Protein AF-A0A1L1YN85-F1 (afdb_monomer_lite)

Structure (mmCIF, N/CA/C/O backbone):
data_AF-A0A1L1YN85-F1
#
_entry.id   AF-A0A1L1YN85-F1
#
loop_
_atom_site.group_PDB
_atom_site.id
_atom_site.type_symbol
_atom_site.label_atom_id
_atom_site.label_alt_id
_atom_site.label_comp_id
_atom_site.label_asym_id
_atom_site.label_entity_id
_atom_site.label_seq_id
_atom_site.pdbx_PDB_ins_code
_atom_site.Cartn_x
_atom_site.Cartn_y
_atom_site.Cartn_z
_atom_site.occupancy
_atom_site.B_iso_or_equiv
_atom_site.auth_seq_id
_atom_site.auth_comp_id
_atom_site.auth_asym_id
_atom_site.auth_atom_id
_atom_site.pdbx_PDB_model_num
ATOM 1 N N . GLU A 1 1 ? -20.287 -1.791 16.351 1.00 60.38 1 GLU A N 1
ATOM 2 C CA . GLU A 1 1 ? -20.648 -2.451 15.074 1.00 60.38 1 GLU A CA 1
ATOM 3 C C . GLU A 1 1 ? -20.157 -1.673 13.853 1.00 60.38 1 GLU A C 1
ATOM 5 O O . GLU A 1 1 ? -19.452 -2.257 13.039 1.00 60.38 1 GLU A O 1
ATOM 10 N N . ASN A 1 2 ? -20.367 -0.352 13.787 1.00 79.19 2 ASN A N 1
ATOM 11 C CA . ASN A 1 2 ? -19.878 0.482 12.671 1.00 79.19 2 ASN A CA 1
ATOM 12 C C . ASN A 1 2 ? -18.367 0.371 12.388 1.00 79.19 2 ASN A C 1
ATOM 14 O O . ASN A 1 2 ? -17.960 0.393 11.234 1.00 79.19 2 ASN A O 1
ATOM 18 N N . LEU A 1 3 ? -17.524 0.190 13.411 1.00 80.69 3 LEU A N 1
ATOM 19 C CA . LEU A 1 3 ? -16.079 -0.014 13.224 1.00 80.69 3 LEU A CA 1
ATOM 20 C C . LEU A 1 3 ? -15.745 -1.268 12.421 1.00 80.69 3 LEU A C 1
ATOM 22 O O . LEU A 1 3 ? -14.862 -1.231 11.570 1.00 80.69 3 LEU A O 1
ATOM 26 N N . TRP A 1 4 ? -16.445 -2.368 12.694 1.00 81.81 4 TRP A N 1
ATOM 27 C CA . TRP A 1 4 ? -16.228 -3.619 11.981 1.00 81.81 4 TRP A CA 1
ATOM 28 C C . TRP A 1 4 ? -16.678 -3.491 10.527 1.00 81.81 4 TRP A C 1
ATOM 30 O O . TRP A 1 4 ? -15.954 -3.894 9.624 1.00 81.81 4 TRP A O 1
ATOM 40 N N . ILE A 1 5 ? -17.822 -2.841 10.302 1.00 84.44 5 ILE A N 1
ATOM 41 C CA . ILE A 1 5 ? -18.347 -2.564 8.963 1.00 84.44 5 ILE A CA 1
ATOM 42 C C . ILE A 1 5 ? -17.364 -1.686 8.173 1.00 84.44 5 ILE A C 1
ATOM 44 O O . ILE A 1 5 ? -16.992 -2.034 7.053 1.00 84.44 5 ILE A O 1
ATOM 48 N N . ASN A 1 6 ? -16.855 -0.606 8.774 1.00 79.56 6 ASN A N 1
ATOM 49 C CA . ASN A 1 6 ? -15.850 0.255 8.146 1.00 79.56 6 ASN A CA 1
ATOM 50 C C . ASN A 1 6 ? -14.553 -0.511 7.853 1.00 79.56 6 ASN A C 1
ATOM 52 O O . ASN A 1 6 ? -13.969 -0.352 6.780 1.00 79.56 6 ASN A O 1
ATOM 56 N N . TYR A 1 7 ? -14.120 -1.376 8.777 1.00 83.88 7 TYR A N 1
ATOM 57 C CA . TYR A 1 7 ? -12.957 -2.230 8.567 1.00 83.88 7 TYR A CA 1
ATOM 58 C C . TYR A 1 7 ? -13.173 -3.182 7.383 1.00 83.88 7 TYR A C 1
ATOM 60 O O . TYR A 1 7 ? -12.333 -3.279 6.496 1.00 83.88 7 TYR A O 1
ATOM 68 N N . PHE A 1 8 ? -14.318 -3.853 7.314 1.00 85.38 8 PHE A N 1
ATOM 69 C CA . PHE A 1 8 ? -14.625 -4.755 6.211 1.00 85.38 8 PHE A CA 1
ATOM 70 C C . PHE A 1 8 ? -14.652 -4.017 4.865 1.00 85.38 8 PHE A C 1
ATOM 72 O O . PHE A 1 8 ? -14.015 -4.456 3.904 1.00 85.38 8 PHE A O 1
ATOM 79 N N . PHE A 1 9 ? -15.316 -2.858 4.807 1.00 83.12 9 PHE A N 1
ATOM 80 C CA . PHE A 1 9 ? -15.444 -2.097 3.569 1.00 83.12 9 PHE A CA 1
ATOM 81 C C . PHE A 1 9 ? -14.097 -1.665 3.007 1.00 83.12 9 PHE A C 1
ATOM 83 O O . PHE A 1 9 ? -13.808 -2.000 1.856 1.00 83.12 9 PHE A O 1
ATOM 90 N N . ILE A 1 10 ? -13.238 -0.988 3.780 1.00 81.62 10 ILE A N 1
ATOM 91 C CA . ILE A 1 10 ? -11.985 -0.516 3.174 1.00 81.62 10 ILE A CA 1
ATOM 92 C C . ILE A 1 10 ? -11.030 -1.683 2.871 1.00 81.62 10 ILE A C 1
ATOM 94 O O . ILE A 1 10 ? -10.275 -1.608 1.904 1.00 81.62 10 ILE A O 1
ATOM 98 N N . TYR A 1 11 ? -11.133 -2.816 3.577 1.00 84.94 11 TYR A N 1
ATOM 99 C CA . TYR A 1 11 ? -10.282 -3.978 3.308 1.00 84.94 11 TYR A CA 1
ATOM 100 C C . TYR A 1 11 ? -10.727 -4.682 2.022 1.00 84.94 11 TYR A C 1
ATOM 102 O O . TYR A 1 11 ? -9.893 -5.060 1.200 1.00 84.94 11 TYR A O 1
ATOM 110 N N . SER A 1 12 ? -12.042 -4.792 1.800 1.00 85.38 12 SER A N 1
ATOM 111 C CA . SER A 1 12 ? -12.608 -5.318 0.551 1.00 85.38 12 SER A CA 1
ATOM 112 C C . SER A 1 12 ? -12.215 -4.466 -0.663 1.00 85.38 12 SER A C 1
ATOM 114 O O . SER A 1 12 ? -11.791 -5.014 -1.682 1.00 85.38 12 SER A O 1
ATOM 116 N N . MET A 1 13 ? -12.243 -3.135 -0.529 1.00 80.19 13 MET A N 1
ATOM 117 C CA . MET A 1 13 ? -11.843 -2.208 -1.592 1.00 80.19 13 MET A CA 1
ATOM 118 C C . MET A 1 13 ? -10.357 -2.344 -1.938 1.00 80.19 13 MET A C 1
ATOM 120 O O . MET A 1 13 ? -10.002 -2.465 -3.112 1.00 80.19 13 MET A O 1
ATOM 124 N N . LEU A 1 14 ? -9.484 -2.380 -0.926 1.00 82.00 14 LEU A N 1
ATOM 125 C CA . LEU A 1 14 ? -8.042 -2.541 -1.128 1.00 82.00 14 LEU A CA 1
ATOM 126 C C . LEU A 1 14 ? -7.701 -3.882 -1.792 1.00 82.00 14 LEU A C 1
ATOM 128 O O . LEU A 1 14 ? -6.914 -3.917 -2.740 1.00 82.00 14 LEU A O 1
ATOM 132 N N . ASN A 1 15 ? -8.329 -4.975 -1.350 1.00 83.50 15 ASN A N 1
ATOM 133 C CA . ASN A 1 15 ? -8.104 -6.296 -1.937 1.00 83.50 15 ASN A CA 1
ATOM 134 C C . ASN A 1 15 ? -8.590 -6.377 -3.386 1.00 83.50 15 ASN A C 1
ATOM 136 O O . ASN A 1 15 ? -7.887 -6.927 -4.233 1.00 83.50 15 ASN A O 1
ATOM 140 N N . PHE A 1 16 ? -9.748 -5.793 -3.704 1.00 84.62 16 PHE A N 1
ATOM 141 C CA . PHE A 1 16 ? -10.263 -5.772 -5.073 1.00 84.62 16 PHE A CA 1
ATOM 142 C C . PHE A 1 16 ? -9.315 -5.041 -6.038 1.00 84.62 16 PHE A C 1
ATOM 144 O O . PHE A 1 16 ? -9.028 -5.542 -7.129 1.00 84.62 16 PHE A O 1
ATOM 151 N N . LEU A 1 17 ? -8.768 -3.890 -5.628 1.00 79.19 17 LEU A N 1
ATOM 152 C CA . LEU A 1 17 ? -7.788 -3.144 -6.427 1.00 79.19 17 LEU A CA 1
ATOM 153 C C . LEU A 1 17 ? -6.537 -3.979 -6.721 1.00 79.19 17 LEU A C 1
ATOM 155 O O . LEU A 1 17 ? -6.031 -3.968 -7.847 1.00 79.19 17 LEU A O 1
ATOM 159 N N . LEU A 1 18 ? -6.058 -4.728 -5.729 1.00 80.44 18 LEU A N 1
ATOM 160 C CA . LEU A 1 18 ? -4.834 -5.509 -5.854 1.00 80.44 18 LEU A CA 1
ATOM 161 C C . LEU A 1 18 ? -5.034 -6.762 -6.721 1.00 80.44 18 LEU A C 1
ATOM 163 O O . LEU A 1 18 ? -4.233 -7.013 -7.625 1.00 80.44 18 LEU A O 1
ATOM 167 N N . ILE A 1 19 ? -6.153 -7.473 -6.542 1.00 85.12 19 ILE A N 1
ATOM 168 C CA . ILE A 1 19 ? -6.541 -8.609 -7.395 1.00 85.12 19 ILE A CA 1
ATOM 169 C C . ILE A 1 19 ? -6.629 -8.174 -8.862 1.00 85.12 19 ILE A C 1
ATOM 171 O O . ILE A 1 19 ? -6.090 -8.844 -9.742 1.00 85.12 19 ILE A O 1
ATOM 175 N N . ASN A 1 20 ? -7.228 -7.015 -9.142 1.00 78.69 20 ASN A N 1
ATOM 176 C CA . ASN A 1 20 ? -7.350 -6.518 -10.513 1.00 78.69 20 ASN A CA 1
ATOM 177 C C . ASN A 1 20 ? -5.997 -6.262 -11.186 1.00 78.69 20 ASN A C 1
ATOM 179 O O . ASN A 1 20 ? -5.874 -6.409 -12.403 1.00 78.69 20 ASN A O 1
ATOM 183 N N . ILE A 1 21 ? -4.979 -5.874 -10.422 1.00 77.12 21 ILE A N 1
ATOM 184 C CA . ILE A 1 21 ? -3.639 -5.643 -10.963 1.00 77.12 21 ILE A CA 1
ATOM 185 C C . ILE A 1 21 ? -2.907 -6.960 -11.183 1.00 77.12 21 ILE A C 1
ATOM 187 O O . ILE A 1 21 ? -2.302 -7.137 -12.240 1.00 77.12 21 ILE A O 1
ATOM 191 N N . PHE A 1 22 ? -3.000 -7.900 -10.245 1.00 81.38 22 PHE A N 1
ATOM 192 C CA . PHE A 1 22 ? -2.410 -9.224 -10.427 1.00 81.38 22 PHE A CA 1
ATOM 193 C C . PHE A 1 22 ? -3.034 -9.979 -11.597 1.00 81.38 22 PHE A C 1
ATOM 195 O O . PHE A 1 22 ? -2.290 -10.545 -12.396 1.00 81.38 22 PHE A O 1
ATOM 202 N N . ASN A 1 23 ? -4.349 -9.873 -11.788 1.00 82.50 23 ASN A N 1
ATOM 203 C CA . ASN A 1 23 ? -5.033 -10.467 -12.935 1.00 82.50 23 ASN A CA 1
ATOM 204 C C . ASN A 1 23 ? -4.590 -9.845 -14.265 1.00 82.50 23 ASN A C 1
ATOM 206 O O . ASN A 1 23 ? -4.388 -10.564 -15.235 1.00 82.50 23 ASN A O 1
ATOM 210 N N . LYS A 1 24 ? -4.378 -8.524 -14.337 1.00 77.06 24 LYS A N 1
ATOM 211 C CA . LYS A 1 24 ? -3.888 -7.882 -15.575 1.00 77.06 24 LYS A CA 1
ATOM 212 C C . LYS A 1 24 ? -2.472 -8.299 -15.955 1.00 77.06 24 LYS A C 1
ATOM 214 O O . LYS A 1 24 ? -2.110 -8.240 -17.127 1.00 77.06 24 LYS A O 1
ATOM 219 N N . TYR A 1 25 ? -1.674 -8.675 -14.967 1.00 75.62 25 TYR A N 1
ATOM 220 C CA . TYR A 1 25 ? -0.278 -9.042 -15.145 1.00 75.62 25 TYR A CA 1
ATOM 221 C C . TYR A 1 25 ? -0.021 -10.546 -15.037 1.00 75.62 25 TYR A C 1
ATOM 223 O O . TYR A 1 25 ? 1.134 -10.960 -15.113 1.00 75.62 25 TYR A O 1
ATOM 231 N N . ASN A 1 26 ? -1.076 -11.355 -14.899 1.00 81.00 26 ASN A N 1
ATOM 232 C CA . ASN A 1 26 ? -1.008 -12.804 -14.711 1.00 81.00 26 ASN A CA 1
ATOM 233 C C . ASN A 1 26 ? -0.016 -13.213 -13.604 1.00 81.00 26 ASN A C 1
ATOM 235 O O . ASN A 1 26 ? 0.773 -14.145 -13.770 1.00 81.00 26 ASN A O 1
ATOM 239 N N . VAL A 1 27 ? -0.026 -12.481 -12.483 1.00 82.94 27 VAL A N 1
ATOM 240 C CA . VAL A 1 27 ? 0.837 -12.766 -11.329 1.00 82.94 27 VAL A CA 1
ATOM 241 C C . VAL A 1 27 ? 0.139 -13.725 -10.394 1.00 82.94 27 VAL A C 1
ATOM 243 O O . VAL A 1 27 ? -0.691 -13.311 -9.589 1.00 82.94 27 VAL A O 1
ATOM 246 N N . ASN A 1 28 ? 0.544 -14.989 -10.445 1.00 83.75 28 ASN A N 1
ATOM 247 C CA . ASN A 1 28 ? 0.023 -16.003 -9.530 1.00 83.75 28 ASN A CA 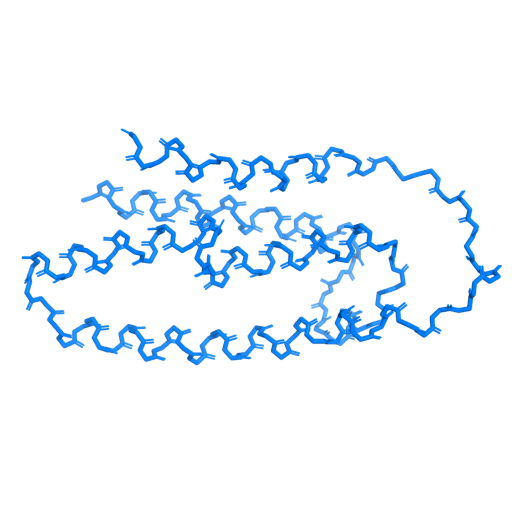1
ATOM 248 C C . ASN A 1 28 ? 1.043 -16.360 -8.441 1.00 83.75 28 ASN A C 1
ATOM 250 O O . ASN A 1 28 ? 0.660 -16.756 -7.343 1.00 83.75 28 ASN A O 1
ATOM 254 N N . TYR A 1 29 ? 2.343 -16.186 -8.713 1.00 85.69 29 TYR A N 1
ATOM 255 C CA . TYR A 1 29 ? 3.412 -16.528 -7.774 1.00 85.69 29 TYR A CA 1
ATOM 256 C C . TYR A 1 29 ? 4.261 -15.318 -7.389 1.00 85.69 29 TYR A C 1
ATOM 258 O O . TYR A 1 29 ? 4.627 -14.491 -8.223 1.00 85.69 29 TYR A O 1
ATOM 266 N N . ILE A 1 30 ? 4.696 -15.289 -6.127 1.00 81.69 30 ILE A N 1
ATOM 267 C CA . ILE A 1 30 ? 5.572 -14.243 -5.573 1.00 81.69 30 ILE A CA 1
ATOM 268 C C . ILE A 1 30 ? 6.856 -14.069 -6.400 1.00 81.69 30 ILE A C 1
ATOM 270 O O . ILE A 1 30 ? 7.336 -12.955 -6.588 1.00 81.69 30 ILE A O 1
ATOM 274 N N . ASN A 1 31 ? 7.416 -15.155 -6.937 1.00 78.69 31 ASN A N 1
ATOM 275 C CA . ASN A 1 31 ? 8.661 -15.092 -7.705 1.00 78.69 31 ASN A CA 1
ATOM 276 C C . ASN A 1 31 ? 8.513 -14.308 -9.018 1.00 78.69 31 ASN A C 1
ATOM 278 O O . ASN A 1 31 ? 9.478 -13.690 -9.466 1.00 78.69 31 ASN A O 1
ATOM 282 N N . GLN A 1 32 ? 7.311 -14.280 -9.601 1.00 77.50 32 GLN A N 1
ATOM 283 C CA . GLN A 1 32 ? 7.032 -13.539 -10.831 1.00 77.50 32 GLN A CA 1
ATOM 284 C C . GLN A 1 32 ? 7.043 -12.027 -10.586 1.00 77.50 32 GLN A C 1
ATOM 286 O O . GLN A 1 32 ? 7.458 -11.291 -11.477 1.00 77.50 32 GLN A O 1
ATOM 291 N N . LEU A 1 33 ? 6.708 -11.566 -9.367 1.00 76.69 33 LEU A N 1
ATOM 292 C CA . LEU A 1 33 ? 6.786 -10.146 -8.983 1.00 76.69 33 LEU A CA 1
ATOM 293 C C . LEU A 1 33 ? 8.184 -9.562 -9.197 1.00 76.69 33 LEU A C 1
ATOM 295 O O . LEU A 1 33 ? 8.318 -8.395 -9.552 1.00 76.69 33 LEU A O 1
ATOM 299 N N . LYS A 1 34 ? 9.230 -10.381 -9.042 1.00 68.31 34 LYS A N 1
ATOM 300 C CA . LYS A 1 34 ? 10.613 -9.945 -9.244 1.00 68.31 34 LYS A CA 1
ATOM 301 C C . LYS A 1 34 ? 10.842 -9.550 -10.704 1.00 68.31 34 LYS A C 1
ATOM 303 O O . LYS A 1 34 ? 11.301 -8.450 -10.966 1.00 68.31 34 LYS A O 1
ATOM 308 N N . PHE A 1 35 ? 10.451 -10.368 -11.674 1.00 61.84 35 PHE A N 1
ATOM 309 C CA . PHE A 1 35 ? 10.789 -10.151 -13.088 1.00 61.84 35 PHE A CA 1
ATOM 310 C C . PHE A 1 35 ? 9.844 -9.200 -13.846 1.00 61.84 35 PHE A C 1
ATOM 312 O O . PHE A 1 35 ? 9.851 -9.174 -15.078 1.00 61.84 35 PHE A O 1
ATOM 319 N N . PHE A 1 36 ? 9.058 -8.372 -13.146 1.00 65.62 36 PHE A N 1
ATOM 320 C CA . PHE A 1 36 ? 8.16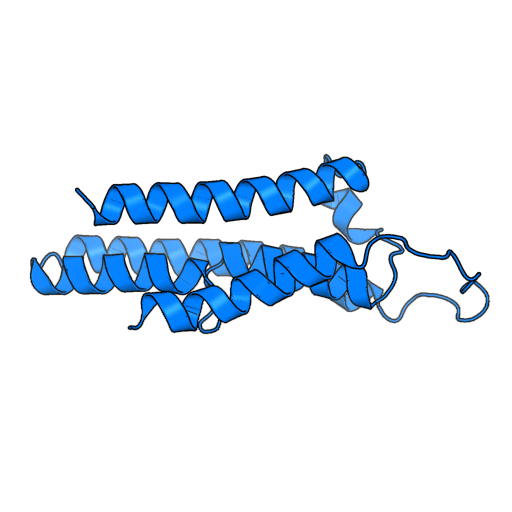9 -7.416 -13.806 1.00 65.62 36 PHE A CA 1
ATOM 321 C C . PHE A 1 36 ? 8.925 -6.296 -14.513 1.00 65.62 36 PHE A C 1
ATOM 323 O O . PHE A 1 36 ? 9.382 -5.321 -13.907 1.00 65.62 36 PHE A O 1
ATOM 330 N N . ASN A 1 37 ? 8.983 -6.398 -15.839 1.00 63.31 37 ASN A N 1
ATOM 331 C CA . ASN A 1 37 ? 9.464 -5.332 -16.702 1.00 63.31 37 ASN A CA 1
ATOM 332 C C . ASN A 1 37 ? 8.317 -4.370 -17.060 1.00 63.31 37 ASN A C 1
ATOM 334 O O . ASN A 1 37 ? 7.783 -4.383 -18.168 1.00 63.31 37 ASN A O 1
ATOM 338 N N . LEU A 1 38 ? 7.880 -3.589 -16.069 1.00 67.12 38 LEU A N 1
ATOM 339 C CA . LEU A 1 38 ? 6.848 -2.560 -16.228 1.00 67.12 38 LEU A CA 1
ATOM 340 C C . LEU A 1 38 ? 7.447 -1.160 -16.233 1.00 67.12 38 LEU A C 1
ATOM 342 O O . LEU A 1 38 ? 8.506 -0.926 -15.645 1.00 67.12 38 LEU A O 1
ATOM 346 N N . ASN A 1 39 ? 6.709 -0.216 -16.827 1.00 70.00 39 ASN A N 1
ATOM 347 C CA . ASN A 1 39 ? 7.024 1.205 -16.719 1.00 70.00 39 ASN A CA 1
ATOM 348 C C . ASN A 1 39 ? 7.149 1.609 -15.245 1.00 70.00 39 ASN A C 1
ATOM 350 O O . ASN A 1 39 ? 6.435 1.105 -14.377 1.00 70.00 39 ASN A O 1
ATOM 354 N N . PHE A 1 40 ? 8.008 2.589 -14.987 1.00 69.44 40 PHE A N 1
ATOM 355 C CA . PHE A 1 40 ? 8.270 3.116 -13.650 1.00 69.44 40 PHE A CA 1
ATOM 356 C C . PHE A 1 40 ? 6.995 3.476 -12.874 1.00 69.44 40 PHE A C 1
ATOM 358 O O . PHE A 1 40 ? 6.797 3.017 -11.750 1.00 69.44 40 PHE A O 1
ATOM 365 N N . PHE A 1 41 ? 6.083 4.211 -13.516 1.00 71.38 41 PHE A N 1
ATOM 366 C CA . PHE A 1 41 ? 4.812 4.603 -12.910 1.00 71.38 41 PHE A CA 1
ATOM 367 C C . PHE A 1 41 ? 3.973 3.400 -12.463 1.00 71.38 41 PHE A C 1
ATOM 369 O O . PHE A 1 41 ? 3.323 3.462 -11.425 1.00 71.38 41 PHE A O 1
ATOM 376 N N . PHE A 1 42 ? 4.036 2.272 -13.170 1.00 73.25 42 PHE A N 1
ATOM 377 C CA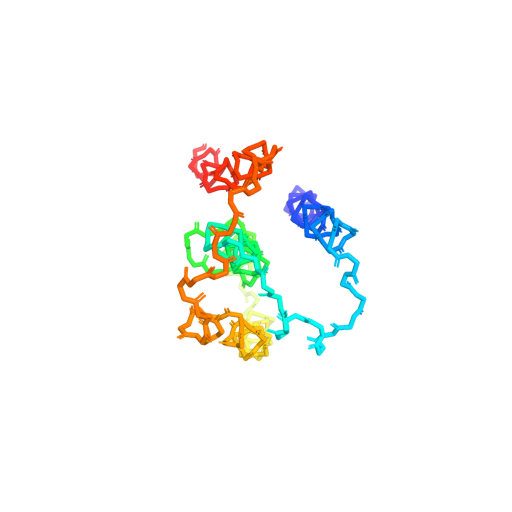 . PHE A 1 42 ? 3.304 1.068 -12.782 1.00 73.25 42 PHE A CA 1
ATOM 378 C C . PHE A 1 42 ? 3.871 0.397 -11.558 1.00 73.25 42 PHE A C 1
ATOM 380 O O . PHE A 1 42 ? 3.114 -0.006 -10.676 1.00 73.25 42 PHE A O 1
ATOM 387 N N . LYS A 1 43 ? 5.198 0.303 -11.495 1.00 75.31 43 LYS A N 1
ATOM 388 C CA . LYS A 1 43 ? 5.876 -0.250 -10.326 1.00 75.31 43 LYS A CA 1
ATOM 389 C C . LYS A 1 43 ? 5.542 0.573 -9.088 1.00 75.31 43 LYS A C 1
ATOM 391 O O . LYS A 1 43 ? 5.159 -0.006 -8.079 1.00 75.31 43 LYS A O 1
ATOM 396 N N . ILE A 1 44 ? 5.575 1.904 -9.190 1.00 76.38 44 ILE A N 1
ATOM 397 C CA . ILE A 1 44 ? 5.159 2.790 -8.092 1.00 76.38 44 ILE A CA 1
ATOM 398 C C . ILE A 1 44 ? 3.709 2.532 -7.687 1.00 76.38 44 ILE A C 1
ATOM 400 O O . ILE A 1 44 ? 3.418 2.458 -6.502 1.00 76.38 44 ILE A O 1
ATOM 404 N N . ASN A 1 45 ? 2.798 2.340 -8.637 1.00 75.81 45 ASN A N 1
ATOM 405 C CA . ASN A 1 45 ? 1.396 2.092 -8.308 1.00 75.81 45 ASN A CA 1
ATOM 406 C C . ASN A 1 45 ? 1.158 0.756 -7.599 1.00 75.81 45 ASN A C 1
ATOM 408 O O . ASN A 1 45 ? 0.373 0.702 -6.655 1.00 75.81 45 ASN A O 1
ATOM 412 N N . ILE A 1 46 ? 1.865 -0.299 -8.005 1.00 79.19 46 ILE A N 1
ATOM 413 C CA . ILE A 1 46 ? 1.854 -1.582 -7.291 1.00 79.19 46 ILE A CA 1
ATOM 414 C C . ILE A 1 46 ? 2.424 -1.405 -5.878 1.00 79.19 46 ILE A C 1
ATOM 416 O O . ILE A 1 46 ? 1.842 -1.898 -4.915 1.00 79.19 46 ILE A O 1
ATOM 420 N N . LEU A 1 47 ? 3.524 -0.657 -5.738 1.00 80.81 47 LEU A N 1
ATOM 421 C CA . LEU A 1 47 ? 4.138 -0.367 -4.441 1.00 80.81 47 LEU A CA 1
ATOM 422 C C . LEU A 1 47 ? 3.181 0.395 -3.518 1.00 80.81 47 LEU A C 1
ATOM 424 O O . LEU A 1 47 ? 3.004 -0.012 -2.375 1.00 80.81 47 LEU A O 1
ATOM 428 N N . MET A 1 48 ? 2.516 1.441 -4.015 1.00 79.38 48 MET A N 1
ATOM 429 C CA . MET A 1 48 ? 1.549 2.216 -3.232 1.00 79.38 48 MET A CA 1
ATOM 430 C C . MET A 1 48 ? 0.380 1.358 -2.737 1.00 79.38 48 MET A C 1
ATOM 432 O O . MET A 1 48 ? -0.044 1.516 -1.595 1.00 79.38 48 MET A O 1
ATOM 436 N N . LEU A 1 49 ? -0.106 0.411 -3.544 1.00 80.88 49 LEU A N 1
ATOM 437 C CA . LEU A 1 49 ? -1.175 -0.503 -3.129 1.00 80.88 49 LEU A CA 1
ATOM 438 C C . LEU A 1 49 ? -0.729 -1.559 -2.118 1.00 80.88 49 LEU A C 1
ATOM 440 O O . LEU A 1 49 ? -1.464 -1.877 -1.187 1.00 80.88 49 LEU A O 1
ATOM 444 N N . ILE A 1 50 ? 0.479 -2.103 -2.260 1.00 82.06 50 ILE A N 1
ATOM 445 C CA . ILE A 1 50 ? 1.006 -3.034 -1.255 1.00 82.06 50 ILE A CA 1
ATOM 446 C C . ILE A 1 50 ? 1.218 -2.282 0.070 1.00 82.06 50 ILE A C 1
ATOM 448 O O . ILE A 1 50 ? 0.830 -2.767 1.133 1.00 82.06 50 ILE A O 1
ATOM 452 N N . PHE A 1 51 ? 1.738 -1.054 0.011 1.00 80.56 51 PHE A N 1
ATOM 453 C CA . PHE A 1 51 ? 1.891 -0.184 1.177 1.00 80.56 51 PHE A CA 1
ATOM 454 C C . PHE A 1 51 ? 0.563 0.226 1.818 1.00 80.56 51 PHE A C 1
ATOM 456 O O . PHE A 1 51 ? 0.505 0.379 3.044 1.00 80.56 51 PHE A O 1
ATOM 463 N N . SER A 1 52 ? -0.514 0.362 1.042 1.00 81.62 52 SER A N 1
ATOM 464 C CA . SER A 1 52 ? -1.826 0.675 1.602 1.00 81.62 52 SER A CA 1
ATOM 465 C C . SER A 1 52 ? -2.439 -0.490 2.371 1.00 81.62 52 SER A C 1
ATOM 467 O O . SER A 1 52 ? -3.012 -0.248 3.432 1.00 81.62 52 SER A O 1
ATOM 469 N N . ILE A 1 53 ? -2.211 -1.740 1.955 1.00 79.81 53 ILE A N 1
ATOM 470 C CA . ILE A 1 53 ? -2.577 -2.933 2.743 1.00 79.81 53 ILE A CA 1
ATOM 471 C C . ILE A 1 53 ? -1.728 -3.055 4.016 1.00 79.81 53 ILE A C 1
ATOM 473 O O . ILE A 1 53 ? -2.223 -3.466 5.069 1.00 79.81 53 ILE A O 1
ATOM 477 N N . MET A 1 54 ? -0.453 -2.657 3.959 1.00 82.25 54 MET A N 1
ATOM 478 C CA . MET A 1 54 ? 0.430 -2.655 5.134 1.00 82.25 54 MET A CA 1
ATOM 479 C C . MET A 1 54 ? -0.006 -1.630 6.186 1.00 82.25 54 MET A C 1
ATOM 481 O O . MET A 1 54 ? 0.227 -1.841 7.380 1.00 82.25 54 MET A O 1
ATOM 485 N N . GLY A 1 55 ? -0.684 -0.563 5.761 1.00 76.75 55 GLY A N 1
ATOM 486 C CA . GLY A 1 55 ? -1.145 0.511 6.631 1.00 76.75 55 GLY A CA 1
ATOM 487 C C . GLY A 1 55 ? 0.003 1.391 7.112 1.00 76.75 55 GLY A C 1
ATOM 488 O O . GLY A 1 55 ? 0.162 1.588 8.312 1.00 76.75 55 GLY A O 1
ATOM 489 N N . LEU A 1 56 ? 0.815 1.895 6.181 1.00 73.19 56 LEU A N 1
ATOM 490 C CA . LEU A 1 56 ? 1.772 2.971 6.456 1.00 73.19 56 LEU A CA 1
ATOM 491 C C . LEU A 1 56 ? 1.038 4.307 6.694 1.00 73.19 56 LEU A C 1
ATOM 493 O O . LEU A 1 56 ? -0.036 4.497 6.123 1.00 73.19 56 LEU A O 1
ATOM 497 N N . PRO A 1 57 ? 1.608 5.242 7.483 1.00 55.50 57 PRO A N 1
ATOM 498 C CA . PRO A 1 57 ? 0.918 6.434 7.990 1.00 55.50 57 PRO A CA 1
ATOM 499 C C . PRO A 1 57 ? 0.133 7.274 6.961 1.00 55.50 57 PRO A C 1
ATOM 501 O O . PRO A 1 57 ? -0.939 7.752 7.323 1.00 55.50 57 PRO A O 1
ATOM 504 N N . PRO A 1 58 ? 0.571 7.441 5.694 1.00 64.31 58 PRO A N 1
ATOM 505 C CA . PRO A 1 58 ? -0.198 8.198 4.707 1.00 64.31 58 PRO A CA 1
ATOM 506 C C . PRO A 1 58 ? -1.240 7.369 3.939 1.00 64.31 58 PRO A C 1
ATOM 508 O O . PRO A 1 58 ? -1.792 7.883 2.976 1.00 64.31 58 PRO A O 1
ATOM 511 N N . MET A 1 59 ? -1.485 6.097 4.274 1.00 76.19 59 MET A N 1
ATOM 512 C CA . MET A 1 59 ? -2.328 5.201 3.469 1.00 76.19 59 MET A CA 1
ATOM 513 C C . MET A 1 59 ? -3.608 4.751 4.181 1.00 76.19 59 MET A C 1
ATOM 515 O O . MET A 1 59 ? -3.660 4.618 5.401 1.00 76.19 59 MET A O 1
ATOM 519 N N . MET A 1 60 ? -4.642 4.434 3.396 1.00 75.88 60 MET A N 1
ATOM 520 C CA . MET A 1 60 ? -5.992 4.133 3.890 1.00 75.88 60 MET A CA 1
ATOM 521 C C . MET A 1 60 ? -6.064 2.944 4.868 1.00 75.88 60 MET A C 1
ATOM 523 O O . MET A 1 60 ? -6.846 2.969 5.815 1.00 75.88 60 MET A O 1
ATOM 527 N N . GLY A 1 61 ? -5.205 1.930 4.716 1.00 79.81 61 GLY A N 1
ATOM 528 C CA . GLY A 1 61 ? -5.148 0.810 5.662 1.00 79.81 61 GLY A CA 1
ATOM 529 C C . GLY A 1 61 ? -4.602 1.179 7.048 1.00 79.81 61 GLY A C 1
ATOM 530 O O . GLY A 1 61 ? -4.867 0.465 8.016 1.00 79.81 61 GLY A O 1
ATOM 531 N N . PHE A 1 62 ? -3.872 2.295 7.186 1.00 81.69 62 PHE A N 1
ATOM 532 C CA . PHE A 1 62 ? -3.421 2.778 8.497 1.00 81.69 62 PHE A CA 1
ATOM 533 C C . PHE A 1 62 ? -4.593 3.303 9.314 1.00 81.69 62 PHE A C 1
ATOM 535 O O . PHE A 1 62 ? -4.706 2.992 10.497 1.00 81.69 62 PHE A O 1
ATOM 542 N N . TYR A 1 63 ? -5.503 4.031 8.665 1.00 77.88 63 TYR A N 1
ATOM 543 C CA . TYR A 1 63 ? -6.679 4.607 9.309 1.00 77.88 63 TYR A CA 1
ATOM 544 C C . TYR A 1 63 ? -7.501 3.551 10.054 1.00 77.88 63 TYR A C 1
ATOM 546 O O . TYR A 1 63 ? -7.871 3.737 11.210 1.00 77.88 63 TYR A O 1
ATOM 554 N N . MET A 1 64 ? -7.709 2.390 9.435 1.00 78.88 64 MET A N 1
ATOM 555 C CA . MET A 1 64 ? -8.429 1.272 10.047 1.00 78.88 64 MET A CA 1
ATO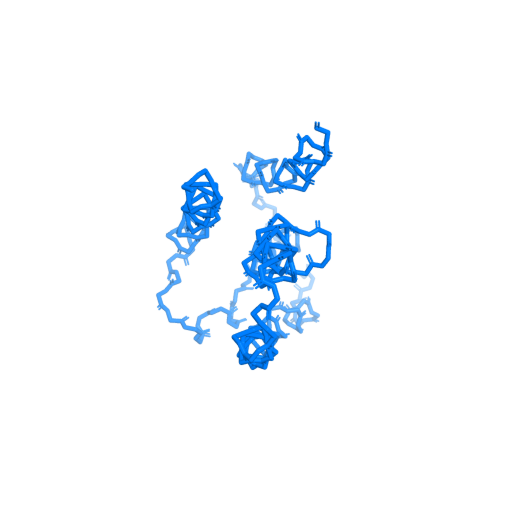M 556 C C . MET A 1 64 ? -7.742 0.739 11.298 1.00 78.88 64 MET A C 1
ATOM 558 O O . MET A 1 64 ? -8.389 0.523 12.323 1.00 78.88 64 MET A O 1
ATOM 562 N N . LYS A 1 65 ? -6.423 0.527 11.218 1.00 82.81 65 LYS A N 1
ATOM 563 C CA . LYS A 1 65 ? -5.630 0.062 12.360 1.00 82.81 65 LYS A CA 1
ATOM 564 C C . LYS A 1 65 ? -5.649 1.095 13.478 1.00 82.81 65 LYS A C 1
ATOM 566 O O . LYS A 1 65 ? -5.781 0.731 14.642 1.00 82.81 65 LYS A O 1
ATOM 571 N N . TRP A 1 66 ? -5.568 2.374 13.130 1.00 82.56 66 TRP A N 1
ATOM 572 C CA . TRP A 1 66 ? -5.585 3.455 14.100 1.00 82.56 66 TRP A CA 1
ATOM 573 C C . TRP A 1 66 ? -6.942 3.591 14.798 1.00 82.56 66 TRP A C 1
ATOM 575 O O . TRP A 1 66 ? -6.985 3.700 16.024 1.00 82.56 66 TRP A O 1
ATOM 585 N N . MET A 1 67 ? -8.048 3.471 14.059 1.00 83.75 67 MET A N 1
ATOM 586 C CA . MET A 1 67 ? -9.391 3.425 14.641 1.00 83.75 67 MET A CA 1
ATOM 587 C C . MET A 1 67 ? -9.555 2.248 15.612 1.00 83.75 67 MET A C 1
ATOM 589 O O . MET A 1 67 ? -10.067 2.435 16.718 1.00 83.75 67 MET A O 1
ATOM 593 N N . LEU A 1 68 ? -9.042 1.061 15.267 1.00 86.69 68 LEU A N 1
ATOM 594 C CA . LEU A 1 68 ? -9.031 -0.087 16.181 1.00 86.69 68 LEU A CA 1
ATOM 595 C C . LEU A 1 68 ? -8.212 0.200 17.447 1.00 86.69 68 LEU A C 1
ATOM 597 O O . LEU A 1 68 ? -8.714 -0.002 18.552 1.00 86.69 68 LEU A O 1
ATOM 601 N N . ILE A 1 69 ? -7.000 0.743 17.312 1.00 89.00 69 ILE A N 1
ATOM 602 C CA . ILE A 1 69 ? -6.146 1.108 18.455 1.00 89.00 69 ILE A CA 1
ATOM 603 C C . ILE A 1 69 ? -6.859 2.108 19.376 1.00 89.00 69 ILE A C 1
ATOM 605 O O . ILE A 1 69 ? -6.898 1.892 20.588 1.00 89.00 69 ILE A O 1
ATOM 609 N N . LYS A 1 70 ? -7.485 3.158 18.825 1.00 87.44 70 LYS A N 1
ATOM 610 C CA . LYS A 1 70 ? -8.225 4.158 19.614 1.00 87.44 70 LYS A CA 1
ATOM 611 C C . LYS A 1 70 ? -9.353 3.516 20.423 1.00 87.44 70 LYS A C 1
ATOM 613 O O . LYS A 1 70 ? -9.523 3.832 21.599 1.00 87.44 70 LYS A O 1
ATOM 618 N N . THR A 1 71 ? -10.097 2.592 19.819 1.00 87.81 71 THR A N 1
ATOM 619 C CA . THR A 1 71 ? -11.218 1.915 20.494 1.00 87.81 71 THR A CA 1
ATOM 620 C C . THR A 1 71 ? -10.749 0.965 21.592 1.00 87.81 71 THR A C 1
ATOM 622 O O . THR A 1 71 ? -11.346 0.926 22.665 1.00 87.81 71 THR A O 1
ATOM 625 N N . LEU A 1 72 ? -9.634 0.262 21.378 1.00 89.62 72 LEU A N 1
ATOM 626 C CA . LEU A 1 72 ? -9.032 -0.611 22.387 1.00 89.62 72 LEU A CA 1
ATOM 627 C C . LEU A 1 72 ? -8.488 0.177 23.584 1.00 89.62 72 LEU A C 1
ATOM 629 O O . LEU A 1 72 ? -8.654 -0.267 24.720 1.00 89.62 72 LEU A O 1
ATOM 633 N N . ILE A 1 73 ? -7.894 1.352 23.345 1.00 92.19 73 ILE A N 1
ATOM 634 C CA . ILE A 1 73 ? -7.460 2.266 24.414 1.00 92.19 73 ILE A CA 1
ATOM 635 C C . ILE A 1 73 ? -8.671 2.765 25.207 1.00 92.19 73 ILE A C 1
ATOM 637 O O . ILE A 1 73 ? -8.642 2.736 26.436 1.00 92.19 73 ILE A O 1
ATOM 641 N N . TYR A 1 74 ? -9.750 3.167 24.525 1.00 91.94 74 TYR A N 1
ATOM 642 C CA . TYR A 1 74 ? -10.980 3.619 25.185 1.00 91.94 74 TYR A CA 1
ATOM 643 C C . TYR A 1 74 ? -11.594 2.522 26.069 1.00 91.94 74 TYR A C 1
ATOM 645 O O . TYR A 1 74 ? -11.989 2.781 27.204 1.00 91.94 74 TYR A O 1
ATOM 653 N N . ASN A 1 75 ? -11.566 1.275 25.595 1.00 92.06 75 ASN A N 1
ATOM 654 C CA . ASN A 1 75 ? -12.049 0.110 26.336 1.00 92.06 75 ASN A CA 1
ATOM 655 C C . ASN A 1 75 ? -11.035 -0.439 27.362 1.00 92.06 75 ASN A C 1
ATOM 657 O O . ASN A 1 75 ? -11.304 -1.465 27.985 1.00 92.06 75 ASN A O 1
ATOM 661 N N . LYS A 1 76 ? -9.870 0.206 27.541 1.00 94.12 76 LYS A N 1
ATOM 662 C CA . LYS A 1 76 ? -8.778 -0.205 28.452 1.00 94.12 76 LYS A CA 1
ATOM 663 C C . LYS A 1 76 ? -8.248 -1.632 28.215 1.00 94.12 76 LYS A C 1
ATOM 665 O O . LYS A 1 76 ? -7.662 -2.246 29.106 1.00 94.12 76 LYS A O 1
ATOM 670 N N . MET A 1 77 ? -8.402 -2.164 27.003 1.00 93.44 77 MET A N 1
ATOM 671 C CA . MET A 1 77 ? -7.967 -3.516 26.630 1.00 93.44 77 MET A CA 1
ATOM 672 C C . MET A 1 77 ? -6.497 -3.536 26.177 1.00 93.44 77 MET A C 1
ATOM 674 O O . MET A 1 77 ? -6.181 -3.819 25.019 1.00 93.44 77 MET A O 1
ATOM 678 N N . PHE A 1 78 ? -5.575 -3.234 27.095 1.00 91.56 78 PHE A N 1
ATOM 679 C CA . PHE A 1 78 ? -4.150 -3.067 26.769 1.00 91.56 78 PHE A CA 1
ATOM 680 C C . PHE A 1 78 ? -3.448 -4.361 26.333 1.00 91.56 78 PHE A C 1
ATOM 682 O O . PHE A 1 78 ? -2.597 -4.323 25.447 1.00 91.56 78 PHE A O 1
ATOM 689 N N . LEU A 1 79 ? -3.824 -5.513 26.897 1.00 94.00 79 LEU A N 1
ATOM 690 C CA . LEU A 1 79 ? -3.203 -6.799 26.553 1.00 94.00 79 LEU A CA 1
ATOM 691 C C . LEU A 1 79 ? -3.460 -7.178 25.085 1.00 94.00 79 LEU A C 1
ATOM 693 O O . LEU A 1 79 ? -2.541 -7.568 24.367 1.00 94.00 79 LEU A O 1
ATOM 697 N N . ILE A 1 80 ? -4.696 -6.978 24.621 1.00 92.75 80 ILE A N 1
ATOM 698 C CA . ILE A 1 80 ? -5.091 -7.202 23.224 1.00 92.75 80 ILE A CA 1
ATOM 699 C C . ILE A 1 80 ? -4.353 -6.226 22.302 1.00 92.75 80 ILE A C 1
ATOM 701 O O . ILE A 1 80 ? -3.861 -6.622 21.246 1.00 92.75 80 ILE A O 1
ATOM 705 N N . LEU A 1 81 ? -4.220 -4.963 22.716 1.00 92.94 81 LEU A N 1
ATOM 706 C CA . LEU A 1 81 ? -3.498 -3.949 21.953 1.00 92.94 81 LEU A CA 1
ATOM 707 C C . LEU A 1 81 ? -2.024 -4.325 21.745 1.00 92.94 81 LEU A C 1
ATOM 709 O O . LEU A 1 81 ? -1.539 -4.215 20.623 1.00 92.94 81 LEU A O 1
ATOM 713 N N . ILE A 1 82 ? -1.332 -4.817 22.777 1.00 92.38 82 ILE A N 1
ATOM 714 C CA . ILE A 1 82 ? 0.080 -5.229 22.680 1.00 92.38 82 ILE A CA 1
ATOM 715 C C . ILE A 1 82 ? 0.249 -6.436 21.749 1.00 92.38 82 ILE A C 1
ATOM 717 O O . ILE A 1 82 ? 1.156 -6.454 20.916 1.00 92.38 82 ILE A O 1
ATOM 721 N N . MET A 1 83 ? -0.630 -7.440 21.844 1.00 93.38 83 MET A N 1
ATOM 722 C CA . MET A 1 83 ? -0.570 -8.582 20.926 1.00 93.38 83 MET A CA 1
ATOM 723 C C . MET A 1 83 ? -0.797 -8.152 19.473 1.00 93.38 83 MET A C 1
ATOM 725 O O . MET A 1 83 ? -0.065 -8.577 18.577 1.00 93.38 83 MET A O 1
ATOM 729 N N . LEU A 1 84 ? -1.772 -7.270 19.232 1.00 90.69 84 LEU A N 1
ATOM 730 C CA . LEU A 1 84 ? -2.064 -6.764 17.893 1.00 90.69 84 LEU A CA 1
ATOM 731 C C . LEU A 1 84 ? -0.898 -5.958 17.315 1.00 90.69 84 LEU A C 1
ATOM 733 O O . LEU A 1 84 ? -0.526 -6.180 16.161 1.00 90.69 84 LEU A O 1
ATOM 737 N N . THR A 1 85 ? -0.292 -5.053 18.088 1.00 88.94 85 THR A N 1
ATOM 738 C CA . THR A 1 85 ? 0.833 -4.244 17.596 1.00 88.94 85 THR A CA 1
ATOM 739 C C . THR A 1 85 ? 2.031 -5.120 17.233 1.00 88.94 85 THR A C 1
ATOM 741 O O . THR A 1 85 ? 2.576 -4.959 16.138 1.00 88.94 85 THR A O 1
ATOM 744 N N . MET A 1 86 ? 2.374 -6.119 18.051 1.00 91.19 86 MET A N 1
ATOM 745 C CA . MET A 1 86 ? 3.455 -7.063 17.739 1.00 91.19 86 MET A CA 1
ATOM 746 C C . MET A 1 86 ? 3.208 -7.820 16.427 1.00 91.19 86 MET A C 1
ATOM 748 O O . MET A 1 86 ? 4.077 -7.847 15.553 1.00 91.19 86 MET A O 1
ATOM 752 N N . MET A 1 87 ? 1.999 -8.350 16.225 1.00 89.38 87 MET A N 1
ATOM 753 C CA . MET A 1 87 ? 1.641 -9.038 14.977 1.00 89.38 87 MET A CA 1
ATOM 754 C C . MET A 1 87 ? 1.708 -8.110 13.756 1.00 89.38 87 MET A C 1
ATOM 756 O O . MET A 1 87 ? 2.149 -8.520 12.678 1.00 89.38 87 MET A O 1
ATOM 760 N N . THR A 1 88 ? 1.320 -6.838 13.901 1.00 87.44 88 THR A N 1
ATOM 761 C CA . THR A 1 88 ? 1.407 -5.885 12.783 1.00 87.44 88 THR A CA 1
ATOM 762 C C . THR A 1 88 ? 2.841 -5.595 12.351 1.00 87.44 88 THR A C 1
ATOM 764 O O . THR A 1 88 ? 3.067 -5.427 11.152 1.00 87.44 88 THR A O 1
ATOM 767 N N . ILE A 1 89 ? 3.804 -5.592 13.278 1.00 86.19 89 ILE A N 1
ATOM 768 C CA . ILE A 1 89 ? 5.224 -5.371 12.970 1.00 86.19 89 ILE A CA 1
ATOM 769 C C . ILE A 1 89 ? 5.787 -6.550 12.164 1.00 86.19 89 ILE A C 1
ATOM 771 O O . ILE A 1 89 ? 6.442 -6.330 11.142 1.00 86.19 89 ILE A O 1
ATOM 775 N N . PHE A 1 90 ? 5.470 -7.791 12.553 1.00 88.12 90 PHE A N 1
ATOM 776 C CA . PHE A 1 90 ? 5.867 -8.986 11.796 1.00 88.12 90 PHE A CA 1
ATOM 777 C C . PHE A 1 90 ? 5.320 -8.979 10.365 1.00 88.12 90 PHE A C 1
ATOM 779 O O . PHE A 1 90 ? 6.071 -9.193 9.410 1.00 88.12 90 PHE A O 1
ATOM 786 N N . ASN A 1 91 ? 4.031 -8.667 10.200 1.00 87.25 91 ASN A N 1
ATOM 787 C CA . ASN A 1 91 ? 3.427 -8.564 8.872 1.00 87.25 91 ASN A CA 1
ATOM 788 C C . ASN A 1 91 ? 4.114 -7.483 8.032 1.00 87.25 91 ASN A C 1
ATOM 790 O O . ASN A 1 91 ? 4.434 -7.710 6.866 1.00 87.25 91 ASN A O 1
ATOM 794 N N . LEU A 1 92 ? 4.388 -6.321 8.625 1.00 86.69 92 LEU A N 1
ATOM 795 C CA . LEU A 1 92 ? 5.026 -5.210 7.927 1.00 86.69 92 LEU A CA 1
ATOM 796 C C . LEU A 1 92 ? 6.420 -5.601 7.408 1.00 86.69 92 LEU A C 1
ATOM 798 O O . LEU A 1 92 ? 6.729 -5.325 6.248 1.00 86.69 92 LEU A O 1
ATOM 802 N N . PHE A 1 93 ? 7.215 -6.326 8.200 1.00 87.56 93 PHE A N 1
ATOM 803 C CA . PHE A 1 93 ? 8.521 -6.831 7.764 1.00 87.56 93 PHE A CA 1
ATOM 804 C C . PHE A 1 93 ? 8.425 -7.745 6.530 1.00 87.56 93 PHE A C 1
ATOM 806 O O . PHE A 1 93 ? 9.177 -7.570 5.565 1.00 87.56 93 PHE A O 1
ATOM 813 N N . PHE A 1 94 ? 7.477 -8.689 6.522 1.00 85.38 94 PHE A N 1
ATOM 814 C CA . PHE A 1 94 ? 7.300 -9.611 5.397 1.00 85.38 94 PHE A CA 1
ATOM 815 C C . PHE A 1 94 ? 6.966 -8.873 4.093 1.00 85.38 94 PHE A C 1
ATOM 817 O O . PHE A 1 94 ? 7.575 -9.139 3.052 1.00 85.38 94 PHE A O 1
ATOM 824 N N . TYR A 1 95 ? 6.048 -7.906 4.143 1.00 86.06 95 TYR A N 1
ATOM 825 C CA . TYR A 1 95 ? 5.651 -7.162 2.948 1.00 86.06 95 TYR A CA 1
ATOM 826 C C . TYR A 1 95 ? 6.746 -6.205 2.439 1.00 86.06 95 TYR A C 1
ATOM 828 O O . TYR A 1 95 ? 6.915 -6.110 1.222 1.00 86.06 95 TYR A O 1
ATOM 836 N N . ILE A 1 96 ? 7.546 -5.564 3.312 1.00 84.12 96 ILE A N 1
ATOM 837 C CA . ILE A 1 96 ? 8.710 -4.758 2.870 1.00 84.12 96 ILE A CA 1
ATOM 838 C C . ILE A 1 96 ? 9.698 -5.629 2.084 1.00 84.12 96 ILE A C 1
ATOM 840 O O . ILE A 1 96 ? 10.211 -5.224 1.039 1.00 84.12 96 ILE A O 1
ATOM 844 N N . LYS A 1 97 ? 9.955 -6.856 2.552 1.00 83.19 97 LYS A N 1
ATOM 845 C CA . LYS A 1 97 ? 10.864 -7.775 1.856 1.00 83.19 97 LYS A CA 1
ATOM 846 C C . LYS A 1 97 ? 10.359 -8.131 0.453 1.00 83.19 97 LYS A C 1
ATOM 848 O O . LYS A 1 97 ? 11.167 -8.283 -0.463 1.00 83.19 97 LYS A O 1
ATOM 853 N N . MET A 1 98 ? 9.043 -8.236 0.264 1.00 79.31 98 MET A N 1
ATOM 854 C CA . MET A 1 98 ? 8.453 -8.477 -1.056 1.00 79.31 98 MET A CA 1
ATOM 855 C C . MET A 1 98 ? 8.594 -7.270 -1.989 1.00 79.31 98 MET A C 1
ATOM 857 O O . MET A 1 98 ? 8.946 -7.440 -3.158 1.00 79.31 98 MET A O 1
ATOM 861 N N . THR A 1 99 ? 8.372 -6.052 -1.488 1.00 81.19 99 THR A N 1
ATOM 862 C CA . THR A 1 99 ? 8.454 -4.827 -2.301 1.00 81.19 99 THR A CA 1
ATOM 863 C C . THR A 1 99 ? 9.885 -4.437 -2.670 1.00 81.19 99 THR A C 1
ATOM 865 O O . THR A 1 99 ? 10.095 -3.851 -3.734 1.00 81.19 99 THR A O 1
ATOM 868 N N . TYR A 1 100 ? 10.881 -4.822 -1.868 1.00 80.31 100 TYR A N 1
ATOM 869 C CA . TYR A 1 100 ? 12.300 -4.567 -2.144 1.00 80.31 100 TYR A CA 1
ATOM 870 C C . TYR A 1 100 ? 12.729 -5.016 -3.552 1.00 80.31 100 TYR A C 1
ATOM 872 O O . TYR A 1 100 ? 13.388 -4.269 -4.280 1.00 80.31 100 TYR A O 1
ATOM 880 N N . PHE A 1 101 ? 12.293 -6.204 -3.984 1.00 74.62 101 PHE A N 1
ATOM 881 C CA . PHE A 1 101 ? 12.643 -6.737 -5.304 1.00 74.62 101 PHE A CA 1
ATOM 882 C C . PHE A 1 101 ? 12.024 -5.946 -6.468 1.00 74.62 101 PHE A C 1
ATOM 884 O O . PHE A 1 101 ? 12.643 -5.832 -7.525 1.00 74.62 101 PHE A O 1
ATOM 891 N N . LEU A 1 102 ? 10.829 -5.371 -6.280 1.00 75.00 102 LEU A N 1
ATOM 892 C CA . LEU A 1 102 ? 10.178 -4.524 -7.289 1.00 75.00 102 LEU A CA 1
ATOM 893 C C . LEU A 1 102 ? 10.938 -3.205 -7.494 1.00 75.00 102 LEU A C 1
ATOM 895 O O . LEU A 1 102 ? 11.024 -2.718 -8.623 1.00 75.00 102 LEU A O 1
ATOM 899 N N . ILE A 1 103 ? 11.501 -2.650 -6.415 1.00 73.06 103 ILE A N 1
ATOM 900 C CA . ILE A 1 103 ? 12.251 -1.387 -6.427 1.00 73.06 103 ILE A CA 1
ATOM 901 C C . ILE A 1 103 ? 13.630 -1.585 -7.063 1.00 73.06 103 ILE A C 1
ATOM 903 O O . ILE A 1 103 ? 14.011 -0.823 -7.948 1.00 73.06 103 ILE A O 1
ATOM 907 N N . PHE A 1 104 ? 14.370 -2.627 -6.670 1.00 67.50 104 PHE A N 1
ATOM 908 C CA . PHE A 1 104 ? 15.737 -2.845 -7.165 1.00 67.50 104 PHE A CA 1
ATOM 909 C C . PHE A 1 104 ? 15.804 -3.140 -8.671 1.00 67.50 104 PHE A C 1
ATOM 911 O O . PHE A 1 104 ? 16.731 -2.696 -9.350 1.00 67.50 104 PHE A O 1
ATOM 918 N N . ASN A 1 105 ? 14.773 -3.772 -9.237 1.00 65.44 105 ASN A N 1
ATOM 919 C CA . ASN A 1 105 ? 14.669 -4.008 -10.681 1.00 65.44 105 ASN A CA 1
ATOM 920 C C . ASN A 1 105 ? 14.321 -2.753 -11.505 1.00 65.44 105 ASN A C 1
ATOM 922 O O . ASN A 1 105 ? 13.953 -2.858 -12.677 1.00 65.44 105 ASN A O 1
ATOM 926 N N . PHE A 1 106 ? 14.401 -1.558 -10.919 1.00 60.34 106 PHE A N 1
ATOM 927 C CA . PHE A 1 106 ? 14.327 -0.283 -11.632 1.00 60.34 106 PHE A CA 1
ATOM 928 C C . PHE A 1 106 ? 15.586 -0.008 -12.471 1.00 60.34 106 PHE A C 1
ATOM 930 O O . PHE A 1 106 ? 15.470 0.446 -13.606 1.00 60.34 106 PHE A O 1
ATOM 937 N N . ASN A 1 107 ? 16.771 -0.350 -11.957 1.00 53.25 107 ASN A N 1
ATOM 938 C CA . ASN A 1 107 ? 18.044 0.095 -12.538 1.00 53.25 107 ASN A CA 1
ATOM 939 C C . ASN A 1 107 ? 18.680 -0.869 -13.551 1.00 53.25 107 ASN A C 1
ATOM 941 O O . ASN A 1 107 ? 19.706 -0.537 -14.135 1.00 53.25 107 ASN A O 1
ATOM 945 N N . LEU A 1 108 ? 18.100 -2.051 -13.779 1.00 56.75 108 LEU A N 1
ATOM 946 C CA . LEU A 1 108 ? 18.725 -3.092 -14.608 1.00 56.75 108 LEU A CA 1
ATOM 947 C C . LEU A 1 108 ? 18.278 -3.087 -16.079 1.00 56.75 108 LEU A C 1
ATOM 949 O O . LEU A 1 108 ? 18.794 -3.872 -16.872 1.00 56.75 108 LEU A O 1
ATOM 953 N N . PHE A 1 109 ? 17.336 -2.225 -16.477 1.00 55.69 109 PHE A N 1
ATOM 954 C CA . PHE A 1 109 ? 16.826 -2.245 -17.849 1.00 55.69 109 PHE A CA 1
ATOM 955 C C . PHE A 1 109 ? 17.637 -1.369 -18.799 1.00 55.69 109 PHE A C 1
ATOM 957 O O . PHE A 1 109 ? 17.824 -0.170 -18.598 1.00 55.69 109 PHE A O 1
ATOM 964 N N . ASN A 1 110 ? 18.080 -2.001 -19.886 1.00 51.47 110 ASN A N 1
ATOM 965 C CA . ASN A 1 110 ? 18.790 -1.351 -20.971 1.00 51.47 110 ASN A CA 1
ATOM 966 C C . ASN A 1 11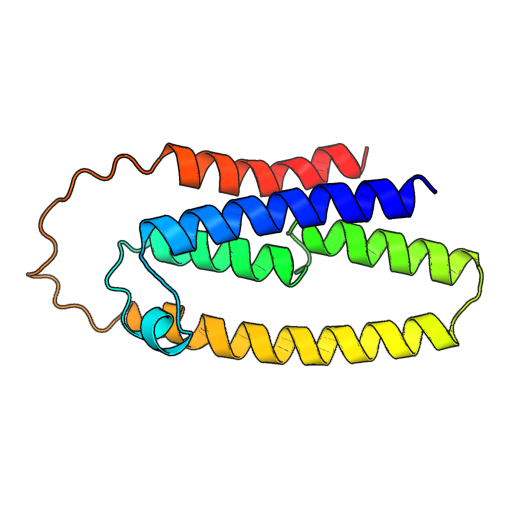0 ? 17.891 -0.276 -21.612 1.00 51.47 110 ASN A C 1
ATOM 968 O O . ASN A 1 110 ? 16.796 -0.583 -22.094 1.00 51.47 110 ASN A O 1
ATOM 972 N N . LYS A 1 111 ? 18.355 0.983 -21.637 1.00 54.56 111 LYS A N 1
ATOM 973 C CA . LYS A 1 111 ? 17.598 2.154 -22.140 1.00 54.56 111 LYS A CA 1
ATOM 974 C C . LYS A 1 111 ? 17.069 1.966 -23.570 1.00 54.56 111 LYS A C 1
ATOM 976 O O . LYS A 1 111 ? 16.083 2.583 -23.953 1.00 54.56 111 LYS A O 1
ATOM 981 N N . TRP A 1 112 ? 17.701 1.082 -24.336 1.00 57.53 112 TRP A N 1
ATOM 982 C CA . TRP A 1 112 ? 17.433 0.827 -25.748 1.00 57.53 112 TRP A CA 1
ATOM 983 C C . TRP A 1 112 ? 16.157 -0.004 -25.977 1.00 57.53 112 TRP A C 1
ATOM 985 O O . TRP A 1 112 ? 15.659 -0.063 -27.097 1.00 57.53 112 TRP A O 1
ATOM 995 N N . TYR A 1 113 ? 15.592 -0.612 -24.925 1.00 56.53 113 TYR A N 1
ATOM 996 C CA . TYR A 1 113 ? 14.361 -1.413 -25.002 1.00 56.53 113 TYR A CA 1
ATOM 997 C C . TYR A 1 113 ? 13.088 -0.629 -24.626 1.00 56.53 113 TYR A C 1
ATOM 999 O O . TYR A 1 113 ? 12.006 -1.206 -24.499 1.00 56.53 113 TYR A O 1
ATOM 1007 N N . LEU A 1 114 ? 13.172 0.694 -24.452 1.00 56.06 114 LEU A N 1
ATOM 1008 C CA . LEU A 1 114 ? 12.001 1.544 -24.218 1.00 56.06 114 LEU A CA 1
ATOM 1009 C C . LEU A 1 114 ? 11.257 1.795 -25.535 1.00 56.06 114 LEU A C 1
ATOM 1011 O O . LEU A 1 114 ? 11.294 2.880 -26.109 1.00 56.06 114 LEU A O 1
ATOM 1015 N N . LYS A 1 115 ? 10.564 0.768 -26.034 1.00 51.25 115 LYS A N 1
ATOM 1016 C CA . LYS A 1 115 ? 9.623 0.933 -27.142 1.00 51.25 115 LYS A CA 1
ATOM 1017 C C . LYS A 1 115 ? 8.291 1.423 -26.578 1.00 51.25 115 LYS A C 1
ATOM 1019 O O . LYS A 1 115 ? 7.681 0.754 -25.744 1.00 51.25 115 LYS A O 1
ATOM 1024 N N . ASN A 1 116 ? 7.859 2.598 -27.037 1.00 48.53 116 ASN A N 1
ATOM 1025 C CA . ASN A 1 116 ? 6.625 3.273 -26.634 1.00 48.53 116 ASN A CA 1
ATOM 1026 C C . ASN A 1 116 ? 5.394 2.372 -26.813 1.00 48.53 116 ASN A C 1
ATOM 1028 O O . ASN A 1 116 ? 4.771 2.341 -27.873 1.00 48.53 116 ASN A O 1
ATOM 1032 N N . LYS A 1 117 ? 5.002 1.673 -25.747 1.00 53.97 117 LYS A N 1
ATOM 1033 C CA . LYS A 1 117 ? 3.647 1.142 -25.609 1.00 53.97 117 LYS A CA 1
ATOM 1034 C C . LYS A 1 117 ? 2.773 2.246 -25.026 1.00 53.97 117 LYS A C 1
ATOM 1036 O O . LYS A 1 117 ? 2.978 2.670 -23.887 1.00 53.97 117 LYS A O 1
ATOM 1041 N N . LYS A 1 118 ? 1.803 2.721 -25.817 1.00 48.12 118 LYS A N 1
ATOM 1042 C CA . LYS A 1 118 ? 0.715 3.573 -25.320 1.00 48.12 118 LYS A CA 1
ATOM 1043 C C . LYS A 1 118 ? -0.042 2.782 -24.261 1.00 48.12 118 LYS A C 1
ATOM 1045 O O . LYS A 1 118 ? -0.686 1.781 -24.557 1.00 48.12 118 LYS A O 1
ATOM 1050 N N . ASN A 1 119 ? 0.096 3.217 -23.019 1.00 54.38 119 ASN A N 1
ATOM 1051 C CA . ASN A 1 119 ? -0.461 2.534 -21.870 1.00 54.38 119 ASN A CA 1
ATOM 1052 C C . ASN A 1 119 ? -1.788 3.196 -21.484 1.00 54.38 119 ASN A C 1
ATOM 1054 O O . ASN A 1 119 ? -1.799 4.253 -20.862 1.00 54.38 119 ASN A O 1
ATOM 1058 N N . ASN A 1 120 ? -2.902 2.528 -21.799 1.00 53.06 120 ASN A N 1
ATOM 1059 C CA . ASN A 1 120 ? -4.278 2.898 -21.418 1.00 53.06 120 ASN A CA 1
ATOM 1060 C C . ASN A 1 120 ? -4.582 2.673 -19.921 1.00 53.06 120 ASN A C 1
ATOM 1062 O O . ASN A 1 120 ? -5.698 2.355 -19.519 1.00 53.06 120 ASN A O 1
ATOM 1066 N N . TYR A 1 121 ? -3.579 2.825 -19.065 1.00 61.25 121 TYR A N 1
ATOM 1067 C CA . TYR A 1 121 ? -3.667 2.461 -17.655 1.00 61.25 121 TYR A CA 1
ATOM 1068 C C . TYR A 1 121 ? -3.760 3.663 -16.715 1.00 61.25 121 TYR A C 1
ATOM 1070 O O . TYR A 1 121 ? -3.750 3.497 -15.497 1.00 61.25 121 TYR A O 1
ATOM 1078 N N . ASN A 1 122 ? -3.949 4.860 -17.279 1.00 57.44 122 ASN A N 1
ATOM 1079 C CA . ASN A 1 122 ? -4.186 6.086 -16.521 1.00 57.44 122 ASN A CA 1
ATOM 1080 C C . ASN A 1 122 ? -5.379 5.973 -15.566 1.00 57.44 122 ASN A C 1
ATOM 1082 O O . ASN A 1 122 ? -5.310 6.507 -14.466 1.00 57.44 122 ASN A O 1
ATOM 1086 N N . TYR A 1 123 ? -6.422 5.217 -15.920 1.00 57.50 123 TYR A N 1
ATOM 1087 C CA . TYR A 1 123 ? -7.565 5.017 -15.026 1.00 57.50 123 TYR A CA 1
ATOM 1088 C C . TYR A 1 123 ? -7.196 4.255 -13.747 1.00 57.50 123 TYR A C 1
ATOM 1090 O O . TYR A 1 123 ? -7.632 4.640 -12.669 1.00 57.50 123 TYR A O 1
ATOM 1098 N N . MET A 1 124 ? -6.346 3.223 -13.822 1.00 60.84 124 MET A N 1
ATOM 1099 C CA . MET A 1 124 ? -5.916 2.498 -12.615 1.00 60.84 124 MET A CA 1
ATOM 1100 C C . MET A 1 124 ? -5.032 3.355 -11.713 1.00 60.84 124 MET A C 1
ATOM 1102 O O . MET A 1 124 ? -5.162 3.303 -10.494 1.00 60.84 124 MET A O 1
ATOM 1106 N N . TYR A 1 125 ? -4.172 4.181 -12.306 1.00 62.09 125 TYR A N 1
ATOM 1107 C CA . TYR A 1 125 ? -3.376 5.143 -11.550 1.00 62.09 125 TYR A CA 1
ATOM 1108 C C . TYR A 1 125 ? -4.246 6.173 -10.849 1.00 62.09 125 TYR A C 1
ATOM 1110 O O . TYR A 1 125 ? -4.040 6.453 -9.673 1.00 62.09 125 TYR A O 1
ATOM 1118 N N . PHE A 1 126 ? -5.252 6.689 -11.551 1.00 58.16 126 PHE A N 1
ATOM 1119 C CA . PHE A 1 126 ? -6.177 7.665 -11.003 1.00 58.16 126 PHE A CA 1
ATOM 1120 C C . PHE A 1 126 ? -6.951 7.108 -9.799 1.00 58.16 126 PHE A C 1
ATOM 1122 O O . PHE A 1 126 ? -7.010 7.768 -8.765 1.00 58.16 126 PHE A O 1
ATOM 1129 N N . PHE A 1 127 ? -7.446 5.865 -9.872 1.00 61.31 127 PHE A N 1
ATOM 1130 C CA . PHE A 1 127 ? -8.114 5.212 -8.737 1.00 61.31 127 PHE A CA 1
ATOM 1131 C C . PHE A 1 127 ? -7.186 5.008 -7.527 1.00 61.31 127 PHE A C 1
ATOM 1133 O O . PHE A 1 127 ? -7.605 5.226 -6.390 1.00 61.31 127 PHE A O 1
ATOM 1140 N N . ASN A 1 128 ? -5.914 4.666 -7.753 1.00 60.75 128 ASN A N 1
ATOM 1141 C CA . ASN A 1 128 ? -4.941 4.525 -6.668 1.00 60.75 128 ASN A CA 1
ATOM 1142 C C . ASN A 1 128 ? -4.583 5.869 -6.022 1.00 60.75 128 ASN A C 1
ATOM 1144 O O . ASN A 1 128 ? -4.503 5.946 -4.798 1.00 60.75 128 ASN A O 1
ATOM 1148 N N . PHE A 1 129 ? -4.420 6.939 -6.806 1.00 60.38 129 PHE A N 1
ATOM 1149 C CA . PHE A 1 129 ? -4.217 8.284 -6.258 1.00 60.38 129 PHE A CA 1
ATOM 1150 C C . PHE A 1 129 ? -5.445 8.778 -5.480 1.00 60.38 129 PHE A C 1
ATOM 1152 O O . PHE A 1 129 ? -5.288 9.416 -4.442 1.00 60.38 129 PHE A O 1
ATOM 1159 N N . LEU A 1 130 ? -6.662 8.424 -5.907 1.00 57.88 130 LEU A N 1
ATOM 1160 C CA . LEU A 1 130 ? -7.886 8.762 -5.174 1.00 57.88 130 LEU A CA 1
ATOM 1161 C C . LEU A 1 130 ? -7.952 8.084 -3.794 1.00 57.88 130 LEU A C 1
ATOM 1163 O O . LEU A 1 130 ? -8.466 8.671 -2.843 1.00 57.88 130 LEU A O 1
ATOM 1167 N N . SER A 1 131 ? -7.388 6.877 -3.657 1.00 60.16 131 SER A N 1
ATOM 1168 C CA . SER A 1 131 ? -7.343 6.164 -2.370 1.00 60.16 131 SER A CA 1
ATOM 1169 C C . SER A 1 131 ? -6.530 6.898 -1.290 1.0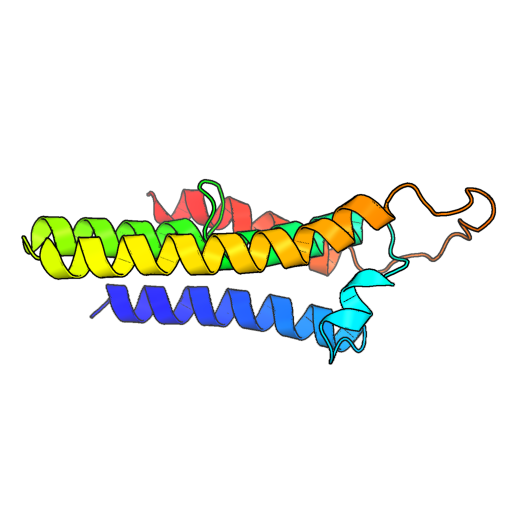0 60.16 131 SER A C 1
ATOM 1171 O O . SER A 1 131 ? -6.813 6.745 -0.104 1.00 60.16 131 SER A O 1
ATOM 1173 N N . LEU A 1 132 ? -5.575 7.753 -1.685 1.00 59.50 132 LEU A N 1
ATOM 1174 C CA . LEU A 1 132 ? -4.842 8.640 -0.771 1.00 59.50 132 LEU A CA 1
ATOM 1175 C C . LEU A 1 132 ? -5.712 9.812 -0.283 1.00 59.50 132 LEU A C 1
ATOM 1177 O O . LEU A 1 132 ? -5.610 10.207 0.875 1.00 59.50 132 LEU A O 1
ATOM 1181 N N . PHE A 1 133 ? -6.607 10.339 -1.126 1.00 57.38 133 PHE A N 1
ATOM 1182 C CA . PHE A 1 133 ? -7.510 11.440 -0.759 1.00 57.38 133 PHE A CA 1
ATOM 1183 C C . PHE A 1 133 ? -8.636 11.014 0.188 1.00 57.38 133 PHE A C 1
ATOM 1185 O O . PHE A 1 133 ? -9.098 11.825 0.991 1.00 57.38 133 PHE A O 1
ATOM 1192 N N . PHE A 1 134 ? -9.042 9.741 0.160 1.00 58.44 134 PHE A N 1
ATOM 1193 C CA . PHE A 1 134 ? -10.072 9.211 1.061 1.00 58.44 134 PHE A CA 1
ATOM 1194 C C . PHE A 1 134 ? -9.717 9.329 2.550 1.00 58.44 134 PHE A C 1
ATOM 1196 O O . PHE A 1 134 ? -10.618 9.360 3.386 1.00 58.44 134 PHE A O 1
ATOM 1203 N N . LEU A 1 135 ? -8.429 9.439 2.895 1.00 55.12 135 LEU A N 1
ATOM 1204 C CA . LEU A 1 135 ? -8.004 9.703 4.270 1.00 55.12 135 LEU A CA 1
ATOM 1205 C C . LEU A 1 135 ? -8.560 11.024 4.787 1.00 55.12 135 LEU A C 1
ATOM 1207 O O . LEU A 1 135 ? -9.087 11.058 5.892 1.00 55.12 135 LEU A O 1
ATOM 1211 N N . TYR A 1 136 ? -8.498 12.087 3.983 1.00 56.03 136 TYR A N 1
ATOM 1212 C CA . TYR A 1 136 ? -8.944 13.413 4.407 1.00 56.03 136 TYR A CA 1
ATOM 1213 C C . TYR A 1 136 ? -10.443 13.432 4.743 1.00 56.03 136 TYR A C 1
ATOM 1215 O O . TYR A 1 136 ? -10.837 14.008 5.752 1.00 56.03 136 TYR A O 1
ATOM 1223 N N . PHE A 1 137 ? -11.257 12.723 3.956 1.00 55.56 137 PHE A N 1
ATOM 1224 C CA . PHE A 1 137 ? -12.703 12.605 4.174 1.00 55.56 137 PHE A CA 1
ATOM 1225 C C . PHE A 1 137 ? -13.104 11.733 5.364 1.00 55.56 137 PHE A C 1
ATOM 1227 O O . PHE A 1 137 ? -14.245 11.800 5.785 1.00 55.56 137 PHE A O 1
ATOM 1234 N N . MET A 1 138 ? -12.206 10.891 5.873 1.00 55.81 138 MET A N 1
ATOM 1235 C CA . MET A 1 138 ? -12.483 10.015 7.015 1.00 55.81 138 MET A CA 1
ATOM 1236 C C . MET A 1 138 ? -12.015 10.614 8.354 1.00 55.81 138 MET A C 1
ATOM 1238 O O . MET A 1 138 ? -12.316 10.061 9.416 1.00 55.81 138 MET A O 1
ATOM 1242 N N . PHE A 1 139 ? -11.233 11.700 8.316 1.00 51.81 139 PHE A N 1
ATOM 1243 C CA . PHE A 1 139 ? -10.829 12.466 9.501 1.00 51.81 139 PHE A CA 1
ATOM 1244 C C . PHE A 1 139 ? -11.859 13.528 9.909 1.00 51.81 139 PHE A C 1
ATOM 1246 O O . PHE A 1 139 ? -11.941 13.834 11.099 1.00 51.81 139 PHE A O 1
ATOM 1253 N N . TYR A 1 140 ? -12.596 14.073 8.937 1.00 44.12 140 TYR A N 1
ATOM 1254 C CA . TYR A 1 140 ? -13.747 14.957 9.138 1.00 44.12 140 TYR A CA 1
ATOM 1255 C C . TYR A 1 140 ? -15.041 14.146 9.183 1.00 44.12 140 TYR A C 1
ATOM 1257 O O . TYR A 1 140 ? -15.927 14.524 9.979 1.00 44.12 140 TYR A O 1
#

Secondary structure (DSSP, 8-state):
-HHHHHHHHHHHHHHHHHHHHHHHHT--SHHHHHT----HHHHHHHHHHHHHHHT-TTSHHHHHHHHHHHHHHHTT-HHHHHHHHHHHHHHHHHHHHHHHHHHHTTTTS-GGG------TTHHHHHHHHHHHHHHHHHH-

Organism: NCBI:txid805124

Foldseek 3Di:
DVLVVLLVVVLVVLVVLLVVLCVVVVPPDLVVLLVDPDDPLVLVLNVLSLVQCLQDPLHPVVVSVVVVLVVCVVVVVVVVNVVVVVVSVVVNVVSVVSSVSSVVVPPPDDPVPPDDDPDPCVVSSVVSVVRSVVVVVVVD

pLDDT: mean 74.73, std 12.91, range [44.12, 94.12]

Radius of gyration: 17.48 Å; chains: 1; bounding box: 39×32×56 Å

InterPro domains:
  IPR050175 Complex I Subunit 2 [PTHR46552] (2-137)

Sequence (140 aa):
ENLWINYFFIYSMLNFLLINIFNKYNVNYINQLKFFNLNFFFKINILMLIFSIMGLPPMMGFYMKWMLIKTLIYNKMFLILIMLTMMTIFNLFFYIKMTYFLIFNFNLFNKWYLKNKKNNYNYMYFFNFLSLFFLYFMFY